Protein AF-A0A0F8QL37-F1 (afdb_monomer_lite)

Radius of gyra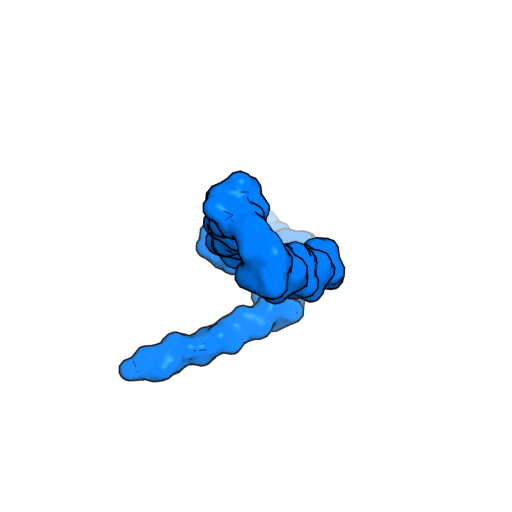tion: 19.33 Å; chains: 1; bounding box: 43×29×52 Å

pLDDT: mean 78.48, std 14.06, range [27.88, 94.0]

Sequence (86 aa):
MTKKLVEKEKLKNLVQMINQIQEQTKDEKTSIKLIDLVFYIEKELLETDREDLNEFKRSIYMKMKESQGEENKRYYELYQQLKGVK

Secondary structure (DSSP, 8-state):
-------HHHHHHHHHHHHHHHHH---HHHHHHHHHHHHHIIIIIISHHHHHHHHHHHHHHHHHHH--HHHHHHHHHHHHHHHT--

Structure (mmCIF, N/CA/C/O backbone):
data_AF-A0A0F8QL37-F1
#
_entry.id   AF-A0A0F8QL37-F1
#
loop_
_atom_site.group_PDB
_atom_site.id
_atom_site.type_symbol
_atom_site.label_atom_id
_atom_site.label_alt_id
_atom_site.label_comp_id
_atom_site.label_asym_id
_atom_site.label_entity_id
_atom_site.label_seq_id
_atom_site.pdbx_PDB_ins_code
_atom_site.Cartn_x
_atom_site.Cartn_y
_atom_site.Cartn_z
_atom_site.occupancy
_atom_site.B_iso_or_equiv
_atom_site.auth_seq_id
_atom_site.auth_comp_id
_atom_site.auth_asym_id
_atom_site.auth_atom_id
_atom_site.pdbx_PDB_model_num
ATOM 1 N N . MET A 1 1 ? -8.069 -22.381 -9.011 1.00 33.41 1 MET A N 1
ATOM 2 C CA . MET A 1 1 ? -8.756 -21.188 -8.469 1.00 33.41 1 MET A CA 1
ATOM 3 C C . MET A 1 1 ? -8.008 -19.956 -8.931 1.00 33.41 1 MET A C 1
ATOM 5 O O . MET A 1 1 ? -6.870 -19.757 -8.529 1.00 33.41 1 MET A O 1
ATOM 9 N N . THR A 1 2 ? -8.605 -19.172 -9.820 1.00 27.88 2 THR A N 1
ATOM 10 C CA . THR A 1 2 ? -8.028 -17.913 -10.295 1.00 27.88 2 THR A CA 1
ATOM 11 C C . THR A 1 2 ? -8.096 -16.909 -9.148 1.00 27.88 2 THR A C 1
ATOM 13 O O . THR A 1 2 ? -9.191 -16.518 -8.744 1.00 27.88 2 THR A O 1
ATOM 16 N N . LYS A 1 3 ? -6.946 -16.535 -8.574 1.00 42.25 3 LYS A N 1
ATOM 17 C CA . LYS A 1 3 ? -6.869 -15.431 -7.610 1.00 42.25 3 LYS A CA 1
ATOM 18 C C . LYS A 1 3 ? -7.348 -14.173 -8.343 1.00 42.25 3 LYS A C 1
ATOM 20 O O . LYS A 1 3 ? -6.661 -13.694 -9.240 1.00 42.25 3 LYS A O 1
ATOM 25 N N . LYS A 1 4 ? -8.561 -13.691 -8.046 1.00 44.78 4 LYS A N 1
ATOM 26 C CA . LYS A 1 4 ? -9.025 -12.396 -8.561 1.00 44.78 4 LYS A CA 1
ATOM 27 C C . LYS A 1 4 ? -8.097 -11.330 -7.982 1.00 44.78 4 LYS A C 1
ATOM 29 O O . LYS A 1 4 ? -7.968 -11.253 -6.764 1.00 44.78 4 LYS A O 1
ATOM 34 N N . LEU A 1 5 ? -7.462 -10.543 -8.849 1.00 53.03 5 LEU A N 1
ATOM 35 C CA . LEU A 1 5 ? -6.776 -9.314 -8.453 1.00 53.03 5 LEU A CA 1
ATOM 36 C C . LEU A 1 5 ? -7.792 -8.443 -7.707 1.00 53.03 5 LEU A C 1
ATOM 38 O O . LEU A 1 5 ? -8.804 -8.036 -8.279 1.00 53.03 5 LEU A O 1
ATOM 42 N N . VAL A 1 6 ? -7.575 -8.236 -6.410 1.00 59.44 6 VAL A N 1
ATOM 43 C CA . VAL A 1 6 ? -8.399 -7.321 -5.622 1.00 59.44 6 VAL A CA 1
ATOM 44 C C . VAL A 1 6 ? -7.915 -5.912 -5.943 1.00 59.44 6 VAL A C 1
ATOM 46 O O . VAL A 1 6 ? -6.751 -5.587 -5.743 1.00 59.44 6 VAL A O 1
ATOM 49 N N . GLU A 1 7 ? -8.796 -5.078 -6.489 1.00 70.44 7 GLU A N 1
ATOM 50 C CA . GLU A 1 7 ? -8.468 -3.685 -6.804 1.00 70.44 7 GLU A CA 1
ATOM 51 C C . GLU A 1 7 ? -8.149 -2.899 -5.523 1.00 70.44 7 GLU A C 1
ATOM 53 O O . GLU A 1 7 ? -8.898 -2.962 -4.545 1.00 70.44 7 GLU A O 1
ATOM 58 N N . LYS A 1 8 ? -7.073 -2.101 -5.543 1.00 69.44 8 LYS A N 1
ATOM 59 C CA . LYS A 1 8 ? -6.627 -1.295 -4.390 1.00 69.44 8 LYS A CA 1
ATOM 60 C C . LYS A 1 8 ? -7.712 -0.377 -3.829 1.00 69.44 8 LYS A C 1
ATOM 62 O O . LYS A 1 8 ? -7.770 -0.178 -2.619 1.00 69.44 8 LYS A O 1
ATOM 67 N N . GLU A 1 9 ? -8.585 0.165 -4.677 1.00 74.94 9 GLU A N 1
ATOM 68 C CA . GLU A 1 9 ? -9.716 0.982 -4.217 1.00 74.94 9 GLU A CA 1
ATOM 69 C C . GLU A 1 9 ? -10.686 0.193 -3.334 1.00 74.94 9 GLU A C 1
ATOM 71 O O . GLU A 1 9 ? -11.165 0.717 -2.333 1.00 74.94 9 GLU A O 1
ATOM 76 N N . LYS A 1 10 ? -10.915 -1.092 -3.628 1.00 81.62 10 LYS A N 1
ATOM 77 C CA . LYS A 1 10 ? -11.778 -1.950 -2.806 1.00 81.62 10 LYS A CA 1
ATOM 78 C C . LYS A 1 10 ? -11.173 -2.199 -1.424 1.00 81.62 10 LYS A C 1
ATOM 80 O O . LYS A 1 10 ? -11.909 -2.192 -0.443 1.00 81.62 10 LYS A O 1
ATOM 85 N N . LEU A 1 11 ? -9.849 -2.358 -1.330 1.00 83.06 11 LEU A N 1
ATOM 86 C CA . LEU A 1 11 ? -9.149 -2.484 -0.043 1.00 83.06 11 LEU A CA 1
ATOM 87 C C . LEU A 1 11 ? -9.199 -1.181 0.765 1.00 83.06 11 LEU A C 1
ATOM 89 O O . LEU A 1 11 ? -9.458 -1.221 1.963 1.00 83.06 11 LEU A O 1
ATOM 93 N N . LYS A 1 12 ? -9.034 -0.023 0.114 1.00 82.19 12 LYS A N 1
ATOM 94 C CA . LYS A 1 12 ? -9.182 1.287 0.772 1.00 82.19 12 LYS A CA 1
ATOM 95 C C . LYS A 1 12 ? -10.600 1.508 1.306 1.00 82.19 12 LYS A C 1
ATOM 97 O O . LYS A 1 12 ? -10.757 1.951 2.440 1.00 82.19 12 LYS A O 1
ATOM 102 N N . ASN A 1 13 ? -11.620 1.153 0.524 1.00 88.19 13 ASN A N 1
ATOM 103 C CA . ASN A 1 13 ? -13.016 1.225 0.961 1.00 88.19 13 ASN A CA 1
ATOM 104 C C . ASN A 1 13 ? -13.275 0.296 2.155 1.00 88.19 13 ASN A C 1
ATOM 106 O O . ASN A 1 13 ? -13.973 0.675 3.091 1.00 88.19 13 ASN A O 1
ATOM 110 N N . LEU A 1 14 ? -12.675 -0.899 2.158 1.00 88.44 14 LEU A N 1
ATOM 111 C CA . LEU A 1 14 ? -12.781 -1.835 3.276 1.00 88.44 14 LEU A CA 1
ATOM 112 C C . LEU A 1 14 ? -12.163 -1.261 4.562 1.00 88.44 14 LEU A C 1
ATOM 114 O O . LEU A 1 14 ? -12.799 -1.329 5.610 1.00 88.44 14 LEU A O 1
ATOM 118 N N . VAL A 1 15 ? -10.980 -0.641 4.481 1.00 91.12 15 VAL A N 1
ATOM 119 C CA . VAL A 1 15 ? -10.354 0.058 5.621 1.00 91.12 15 VAL A CA 1
ATOM 120 C C . VAL A 1 15 ? -11.261 1.172 6.149 1.00 91.12 15 VAL A C 1
ATOM 122 O O . VAL A 1 15 ? -11.486 1.261 7.353 1.00 91.12 15 VAL A O 1
ATOM 125 N N . GLN A 1 16 ? -11.850 1.982 5.263 1.00 92.44 16 GLN A N 1
ATOM 126 C CA . GLN A 1 16 ? -12.793 3.030 5.669 1.00 92.44 16 GLN A CA 1
ATOM 127 C C . GLN A 1 16 ? -14.013 2.464 6.408 1.00 92.44 16 GLN A C 1
ATOM 129 O O . GLN A 1 16 ? -14.394 2.998 7.448 1.00 92.44 16 GLN A O 1
ATOM 134 N N . MET A 1 17 ? -14.601 1.372 5.911 1.00 94.00 17 MET A N 1
ATOM 135 C CA . MET A 1 17 ? -15.730 0.711 6.575 1.00 94.00 17 MET A CA 1
ATOM 136 C C . MET A 1 17 ? -15.346 0.158 7.954 1.00 94.00 17 MET A C 1
ATOM 138 O O . MET A 1 17 ? -16.117 0.288 8.902 1.00 94.00 17 MET A O 1
ATOM 142 N N . ILE A 1 18 ? -14.156 -0.437 8.085 1.00 92.94 18 ILE A N 1
ATOM 143 C CA . ILE A 1 18 ? -13.654 -0.966 9.362 1.00 92.94 18 ILE A CA 1
ATOM 144 C C . ILE A 1 18 ? -13.473 0.165 10.383 1.00 92.94 18 ILE A C 1
ATOM 146 O O . ILE A 1 18 ? -13.943 0.035 11.513 1.00 92.94 18 ILE A O 1
ATOM 150 N N . ASN A 1 19 ? -12.878 1.291 9.977 1.00 91.25 19 ASN A N 1
ATOM 151 C CA . ASN A 1 19 ? -12.694 2.458 10.846 1.00 91.25 19 ASN A CA 1
ATOM 152 C C . ASN A 1 19 ? -14.036 3.030 11.333 1.00 91.25 19 ASN A C 1
ATOM 154 O O . ASN A 1 19 ? -14.189 3.317 12.516 1.00 91.25 19 ASN A O 1
ATOM 158 N N . GLN A 1 20 ? -15.047 3.107 10.461 1.00 93.62 20 GLN A N 1
ATOM 159 C CA . GLN A 1 20 ? -16.394 3.545 10.858 1.00 93.62 20 GLN A CA 1
ATOM 160 C C . GLN A 1 20 ? -17.026 2.625 11.916 1.00 93.62 20 GLN A C 1
ATOM 162 O O . GLN A 1 20 ? -17.677 3.099 12.845 1.00 93.62 20 GLN A O 1
ATOM 167 N N . ILE A 1 21 ? -16.835 1.306 11.799 1.00 92.88 21 ILE A N 1
ATOM 168 C CA . ILE A 1 21 ? -17.331 0.333 12.788 1.00 92.88 2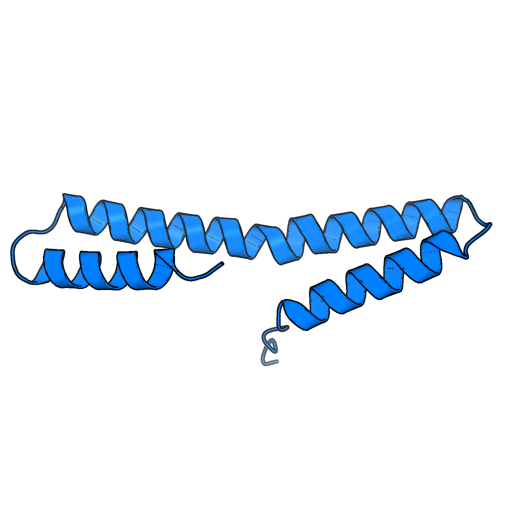1 ILE A CA 1
ATOM 169 C C . ILE A 1 21 ? -16.562 0.459 14.109 1.00 92.88 21 ILE A C 1
ATOM 171 O O . ILE A 1 21 ? -17.149 0.331 15.187 1.00 92.88 21 ILE A O 1
ATOM 175 N N . GLN A 1 22 ? -15.256 0.718 14.035 1.00 91.12 22 GLN A N 1
ATOM 176 C CA . GLN A 1 22 ? -14.410 0.925 15.203 1.00 91.12 22 GLN A CA 1
ATOM 177 C C . GLN A 1 22 ? -14.856 2.159 16.001 1.00 91.12 22 GLN A C 1
ATOM 179 O O . GLN A 1 22 ? -15.018 2.062 17.215 1.00 91.12 22 GLN A O 1
ATOM 184 N N . GLU A 1 23 ? -15.130 3.283 15.333 1.00 90.69 23 GLU A N 1
ATOM 185 C CA . GLU A 1 23 ? -15.608 4.524 15.967 1.00 90.69 23 GLU A CA 1
ATOM 186 C C . GLU A 1 23 ? -16.947 4.348 16.702 1.00 90.69 23 GLU A C 1
ATOM 188 O O . GLU A 1 23 ? -17.220 5.021 17.696 1.00 90.69 23 GLU A O 1
ATOM 193 N N . GLN A 1 24 ? -17.789 3.426 16.231 1.00 92.75 24 GLN A N 1
ATOM 194 C CA . GLN A 1 24 ? -19.099 3.130 16.820 1.00 92.75 24 GLN A CA 1
ATOM 195 C C . GLN A 1 24 ? -19.040 2.046 17.908 1.00 92.75 24 GLN A C 1
ATOM 197 O O . GLN A 1 24 ? -20.005 1.847 18.654 1.00 92.75 24 GLN A O 1
ATOM 202 N N . THR A 1 25 ? -17.918 1.337 18.010 1.00 91.12 25 THR A N 1
ATOM 203 C CA . THR A 1 25 ? -17.724 0.231 18.945 1.00 91.12 25 THR A CA 1
ATOM 204 C C . THR A 1 25 ? -17.355 0.750 20.330 1.00 91.12 25 THR A C 1
ATOM 206 O O . THR A 1 25 ? -16.365 1.448 20.515 1.00 91.12 25 THR A O 1
ATOM 209 N N . LYS A 1 26 ? -18.130 0.342 21.340 1.00 88.88 26 LYS A N 1
ATOM 210 C CA . LYS A 1 26 ? -17.824 0.601 22.760 1.00 88.88 26 LYS A CA 1
ATOM 211 C C . LYS A 1 26 ? -17.026 -0.527 23.424 1.00 88.88 26 LYS A C 1
ATOM 213 O O . LYS A 1 26 ? -16.559 -0.356 24.543 1.00 88.88 26 LYS A O 1
ATOM 218 N N . ASP A 1 27 ? -16.905 -1.678 22.759 1.00 94.00 27 ASP A N 1
ATOM 219 C CA . ASP A 1 27 ? -16.135 -2.824 23.245 1.00 94.00 27 ASP A CA 1
ATOM 220 C C . ASP A 1 27 ? -14.656 -2.686 22.866 1.00 94.00 27 ASP A C 1
ATOM 222 O O . ASP A 1 27 ? -14.275 -2.812 21.701 1.00 94.00 27 ASP A O 1
ATOM 226 N N . GLU A 1 28 ? -13.814 -2.461 23.868 1.00 87.62 28 GLU A N 1
ATOM 227 C CA . GLU A 1 28 ? -12.374 -2.254 23.702 1.00 87.62 28 GLU A CA 1
ATOM 228 C C . GLU A 1 28 ? -11.693 -3.440 23.007 1.00 87.62 28 GLU A C 1
ATOM 230 O O . GLU A 1 28 ? -10.856 -3.260 22.122 1.00 87.62 28 GLU A O 1
ATOM 235 N N . LYS A 1 29 ? -12.117 -4.670 23.322 1.00 91.94 29 LYS A N 1
ATOM 236 C CA . LYS A 1 29 ? -11.558 -5.883 22.715 1.00 91.94 29 LYS A CA 1
ATOM 237 C C . LYS A 1 29 ? -11.860 -5.969 21.219 1.00 91.94 29 LYS A C 1
ATOM 239 O O . LYS A 1 29 ? -11.002 -6.390 20.441 1.00 91.94 29 LYS A O 1
ATOM 244 N N . THR A 1 30 ? -13.070 -5.598 20.811 1.00 88.56 30 THR A N 1
ATOM 245 C CA . THR A 1 30 ? -13.453 -5.516 19.398 1.00 88.56 30 THR A CA 1
ATOM 246 C C . THR A 1 30 ? -12.719 -4.374 18.701 1.00 88.56 30 THR A C 1
ATOM 248 O O . THR A 1 30 ? -12.214 -4.583 17.603 1.00 88.56 30 THR A O 1
ATOM 251 N N . SER A 1 31 ? -12.566 -3.215 19.349 1.00 84.00 31 SER A N 1
ATOM 252 C CA . SER A 1 31 ? -11.807 -2.081 18.802 1.00 84.00 31 SER A CA 1
ATOM 253 C C . SER A 1 31 ? -10.354 -2.455 18.485 1.00 84.00 31 SER A C 1
ATOM 255 O O . SER A 1 31 ? -9.897 -2.229 17.367 1.00 84.00 31 SER A O 1
ATOM 257 N N . ILE A 1 32 ? -9.659 -3.133 19.408 1.00 85.19 32 ILE A N 1
ATOM 258 C CA . ILE A 1 32 ? -8.281 -3.614 19.194 1.00 85.19 32 ILE A CA 1
ATOM 259 C C . ILE A 1 32 ? -8.200 -4.555 17.985 1.00 85.19 32 ILE A C 1
ATOM 261 O O . ILE A 1 32 ? -7.353 -4.379 17.116 1.00 85.19 32 ILE A O 1
ATOM 265 N N . LYS A 1 33 ? -9.128 -5.512 17.868 1.00 89.44 33 LYS A N 1
ATOM 266 C CA . LYS A 1 33 ? -9.152 -6.435 16.722 1.00 89.44 33 LYS A CA 1
ATOM 267 C C . LYS A 1 33 ? -9.388 -5.734 15.383 1.00 89.44 33 LYS A C 1
ATOM 269 O O . LYS A 1 33 ? -8.896 -6.205 14.361 1.00 89.44 33 LYS A O 1
ATOM 274 N N . LEU A 1 34 ? -10.163 -4.649 15.368 1.00 87.00 34 LEU A N 1
ATOM 275 C CA . LEU A 1 34 ? -10.387 -3.850 14.161 1.00 87.00 34 LEU A CA 1
ATOM 276 C C . LEU A 1 34 ? -9.119 -3.074 13.774 1.00 87.00 34 LEU A C 1
ATOM 278 O O . LEU A 1 34 ? -8.791 -3.037 12.591 1.00 87.00 34 LEU A O 1
ATOM 282 N N . ILE A 1 35 ? -8.367 -2.551 14.751 1.00 84.75 35 ILE A N 1
ATOM 283 C CA . ILE A 1 35 ? -7.050 -1.928 14.523 1.00 84.75 35 ILE A CA 1
ATOM 284 C C . ILE A 1 35 ? -6.075 -2.937 13.906 1.00 84.75 35 ILE A C 1
ATOM 286 O O . ILE A 1 35 ? -5.460 -2.641 12.882 1.00 84.75 35 ILE A O 1
ATOM 290 N N . ASP A 1 36 ? -5.973 -4.139 14.479 1.00 86.88 36 ASP A N 1
ATOM 291 C CA . ASP A 1 36 ? -5.087 -5.193 13.967 1.00 86.88 36 ASP A CA 1
ATOM 292 C C . ASP A 1 36 ? -5.441 -5.582 12.521 1.00 86.88 36 ASP A C 1
ATOM 294 O O . ASP A 1 36 ? -4.564 -5.831 11.691 1.00 86.88 36 ASP A O 1
ATOM 298 N N . LEU A 1 37 ? -6.738 -5.601 12.194 1.00 87.75 37 LEU A N 1
ATOM 299 C CA . LEU A 1 37 ? -7.220 -5.903 10.849 1.00 87.75 37 LEU A CA 1
ATOM 300 C C . LEU A 1 37 ? -6.863 -4.800 9.841 1.00 87.75 37 LEU A C 1
ATOM 302 O O . LEU A 1 37 ? -6.451 -5.115 8.724 1.00 87.75 37 LEU A O 1
ATOM 306 N N . VAL A 1 38 ? -6.993 -3.525 10.221 1.00 88.94 38 VAL A N 1
ATOM 307 C CA . VAL A 1 38 ? -6.549 -2.401 9.379 1.00 88.94 38 VAL A CA 1
ATOM 308 C C . VAL A 1 38 ? -5.047 -2.473 9.153 1.00 88.94 38 VAL A C 1
ATOM 310 O O . VAL A 1 38 ? -4.611 -2.402 8.006 1.00 88.94 38 VAL A O 1
ATOM 313 N N . PHE A 1 39 ? -4.271 -2.702 10.215 1.00 85.31 39 PHE A N 1
ATOM 314 C CA . PHE A 1 39 ? -2.822 -2.846 10.117 1.00 85.31 39 PHE A CA 1
ATOM 315 C C . PHE A 1 39 ? -2.433 -3.949 9.131 1.00 85.31 39 PHE A C 1
ATOM 317 O O . PHE A 1 39 ? -1.616 -3.715 8.245 1.00 85.31 39 PHE A O 1
ATOM 324 N N . TYR A 1 40 ? -3.058 -5.125 9.222 1.00 84.12 40 TYR A N 1
ATOM 325 C CA . TYR A 1 40 ? -2.808 -6.221 8.288 1.00 84.12 40 TYR A CA 1
ATOM 326 C C . TYR A 1 40 ? -3.127 -5.834 6.835 1.00 84.12 40 TYR A C 1
ATOM 328 O O . TYR A 1 40 ? -2.328 -6.086 5.939 1.00 84.12 40 TYR A O 1
ATOM 336 N N . ILE A 1 41 ? -4.267 -5.184 6.578 1.00 83.19 41 ILE A N 1
ATOM 337 C CA . ILE A 1 41 ? -4.635 -4.766 5.216 1.00 83.19 41 ILE A CA 1
ATOM 338 C C . ILE A 1 41 ? -3.645 -3.725 4.672 1.00 83.19 41 ILE A C 1
ATOM 340 O O . ILE A 1 41 ? -3.239 -3.796 3.512 1.00 83.19 41 ILE A O 1
ATOM 344 N N . GLU A 1 42 ? -3.237 -2.759 5.491 1.00 79.69 42 GLU A N 1
ATOM 345 C CA . GLU A 1 42 ? -2.323 -1.700 5.065 1.00 79.69 42 GLU A CA 1
ATOM 346 C C . GLU A 1 42 ? -0.888 -2.203 4.867 1.00 79.69 42 GLU A C 1
ATOM 348 O O . GLU A 1 42 ? -0.257 -1.862 3.865 1.00 79.69 42 GLU A O 1
ATOM 353 N N . LYS A 1 43 ? -0.385 -3.044 5.774 1.00 76.00 43 LYS A N 1
ATOM 354 C CA . LYS A 1 43 ? 0.998 -3.536 5.759 1.00 76.00 43 LYS A CA 1
ATOM 355 C C . LYS A 1 43 ? 1.205 -4.763 4.888 1.00 76.00 43 LYS A C 1
ATOM 357 O O . LYS A 1 43 ? 2.113 -4.791 4.067 1.00 76.00 43 LYS A O 1
ATOM 362 N N . GLU A 1 44 ? 0.339 -5.754 5.010 1.00 76.88 44 GLU A N 1
ATOM 363 C CA . GLU A 1 44 ? 0.557 -7.053 4.369 1.00 76.88 44 GLU A CA 1
ATOM 364 C C . GLU A 1 44 ? -0.113 -7.159 2.994 1.00 76.88 44 GLU A C 1
ATOM 366 O O . GLU A 1 44 ? 0.179 -8.085 2.244 1.00 76.88 44 GLU A O 1
ATOM 371 N N . LEU A 1 45 ? -1.038 -6.251 2.648 1.00 75.62 45 LEU A N 1
ATOM 372 C CA . LEU A 1 45 ? -1.739 -6.288 1.355 1.00 75.62 45 LEU A CA 1
ATOM 373 C C . LEU A 1 45 ? -1.500 -5.040 0.498 1.00 75.62 45 LEU A C 1
ATOM 375 O O . LEU A 1 45 ? -1.385 -5.158 -0.719 1.00 75.62 45 LEU A O 1
ATOM 379 N N . LEU A 1 46 ? -1.432 -3.843 1.092 1.00 71.19 46 LEU A N 1
ATOM 380 C CA . LEU A 1 46 ? -1.211 -2.601 0.338 1.00 71.19 46 LEU A CA 1
ATOM 381 C C . LEU A 1 46 ? 0.272 -2.205 0.220 1.00 71.19 46 LEU A C 1
ATOM 383 O O . LEU A 1 46 ? 0.645 -1.607 -0.796 1.00 71.19 46 LEU A O 1
ATOM 387 N N . GLU A 1 47 ? 1.114 -2.513 1.214 1.00 66.62 47 GLU A N 1
ATOM 388 C CA . GLU A 1 47 ? 2.560 -2.233 1.165 1.00 66.62 47 GLU A CA 1
ATOM 389 C C . GLU A 1 47 ? 3.369 -3.285 0.391 1.00 66.62 47 GLU A C 1
ATOM 391 O O . GLU A 1 47 ? 4.302 -2.893 -0.310 1.00 66.62 47 GLU A O 1
ATOM 396 N N . THR A 1 48 ? 2.979 -4.564 0.387 1.00 59.66 48 THR A N 1
ATOM 397 C CA . THR A 1 48 ? 3.646 -5.618 -0.412 1.00 59.66 48 THR A CA 1
ATOM 398 C C . THR A 1 48 ? 3.689 -5.269 -1.905 1.00 59.66 48 THR A C 1
ATOM 400 O O . THR A 1 48 ? 4.732 -5.367 -2.545 1.00 59.66 48 THR A O 1
ATOM 403 N N . ASP A 1 49 ? 2.615 -4.681 -2.443 1.00 60.22 49 ASP A N 1
ATOM 404 C CA . ASP A 1 49 ? 2.585 -4.183 -3.826 1.00 60.22 49 ASP A CA 1
ATOM 405 C C . ASP A 1 49 ? 3.560 -3.015 -4.083 1.00 60.22 49 ASP A C 1
ATOM 407 O O . ASP A 1 49 ? 3.958 -2.762 -5.224 1.00 60.22 49 ASP A O 1
ATOM 411 N N . ARG A 1 50 ? 3.900 -2.226 -3.053 1.00 62.38 50 ARG A N 1
ATOM 412 C CA . ARG A 1 50 ? 4.878 -1.133 -3.174 1.00 62.38 50 ARG A CA 1
ATOM 413 C C . ARG A 1 50 ? 6.299 -1.665 -3.153 1.00 62.38 50 ARG A C 1
ATOM 415 O O . ARG A 1 50 ? 7.128 -1.118 -3.879 1.00 62.38 50 ARG A O 1
ATOM 422 N N . GLU A 1 51 ? 6.583 -2.676 -2.341 1.00 64.94 51 GLU A N 1
ATOM 423 C CA . GLU A 1 51 ? 7.888 -3.334 -2.326 1.00 64.94 51 GLU A CA 1
ATOM 424 C C . GLU A 1 51 ? 8.148 -4.058 -3.645 1.00 64.94 51 GLU A C 1
ATOM 426 O O . GLU A 1 51 ? 9.163 -3.762 -4.273 1.00 64.94 51 GLU A O 1
ATOM 431 N N . ASP A 1 52 ? 7.184 -4.826 -4.157 1.00 69.25 52 ASP A N 1
ATOM 432 C CA . ASP A 1 52 ? 7.285 -5.507 -5.455 1.00 69.25 52 ASP A CA 1
ATOM 433 C C . ASP A 1 52 ? 7.459 -4.513 -6.618 1.00 69.25 52 ASP A C 1
ATOM 435 O O . ASP A 1 52 ? 8.312 -4.684 -7.494 1.00 69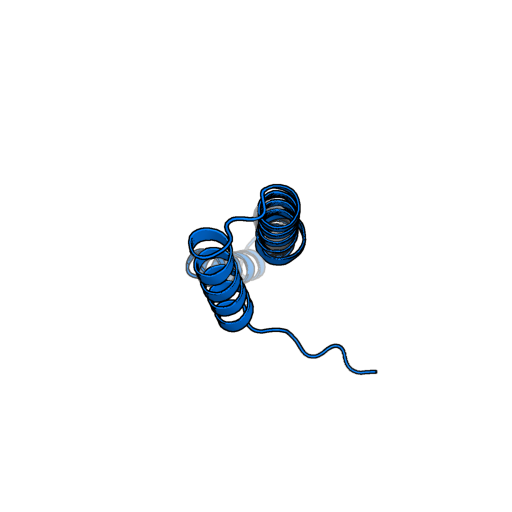.25 52 ASP A O 1
ATOM 439 N N . LEU A 1 53 ? 6.702 -3.407 -6.624 1.00 69.62 53 LEU A N 1
ATOM 440 C CA . LEU A 1 53 ? 6.856 -2.353 -7.634 1.00 69.62 53 LEU A CA 1
ATOM 441 C C . LEU A 1 53 ? 8.213 -1.647 -7.520 1.00 69.62 53 LEU A C 1
ATOM 443 O O . LEU A 1 53 ? 8.810 -1.277 -8.534 1.00 69.62 53 LEU A O 1
ATOM 447 N N . ASN A 1 54 ? 8.702 -1.423 -6.301 1.00 71.88 54 ASN A N 1
ATOM 448 C CA . ASN A 1 54 ? 10.007 -0.816 -6.068 1.00 71.88 54 ASN A CA 1
ATOM 449 C C . ASN A 1 54 ? 11.145 -1.763 -6.451 1.00 71.88 54 ASN A C 1
ATOM 451 O O . ASN A 1 54 ? 12.143 -1.305 -7.006 1.00 71.88 54 ASN A O 1
ATOM 455 N N . GLU A 1 55 ? 11.001 -3.060 -6.207 1.00 77.25 55 GLU A N 1
ATOM 456 C CA . GLU A 1 55 ? 11.948 -4.085 -6.629 1.00 77.25 55 GLU A CA 1
ATOM 457 C C . GLU A 1 55 ? 11.973 -4.202 -8.157 1.00 77.25 55 GLU A C 1
ATOM 459 O O . GLU A 1 55 ? 13.045 -4.179 -8.766 1.00 77.25 55 GLU A O 1
ATOM 464 N N . PHE A 1 56 ? 10.808 -4.162 -8.807 1.00 78.50 56 PHE A N 1
ATOM 465 C CA . PHE A 1 56 ? 10.707 -4.119 -10.264 1.00 78.50 56 PHE A CA 1
ATOM 466 C C . PHE A 1 56 ? 11.336 -2.846 -10.857 1.00 78.50 56 PHE A C 1
ATOM 468 O O . PHE A 1 56 ? 12.116 -2.916 -11.811 1.00 78.50 56 PHE A O 1
ATOM 475 N N . LYS A 1 57 ? 11.096 -1.675 -10.246 1.00 77.19 57 LYS A N 1
ATOM 476 C CA . LYS A 1 57 ? 11.764 -0.408 -10.606 1.00 77.19 57 LYS A CA 1
ATOM 477 C C . LYS A 1 57 ? 13.284 -0.497 -10.446 1.00 77.19 57 LYS A C 1
ATOM 479 O O . LYS A 1 57 ? 14.007 -0.023 -11.322 1.00 77.19 57 LYS A O 1
ATOM 484 N N . ARG A 1 58 ? 13.778 -1.110 -9.363 1.00 82.81 58 ARG A N 1
ATOM 485 C CA . ARG A 1 58 ? 15.217 -1.344 -9.139 1.00 82.81 58 ARG A CA 1
ATOM 486 C C . ARG A 1 58 ? 15.800 -2.282 -10.192 1.00 82.81 58 ARG A C 1
ATOM 488 O O . ARG A 1 58 ? 16.868 -1.986 -10.716 1.00 82.81 58 ARG A O 1
ATOM 495 N N . SER A 1 59 ? 15.093 -3.355 -10.546 1.00 82.81 59 SER A N 1
ATOM 496 C CA . SER A 1 59 ? 15.511 -4.297 -11.589 1.00 82.81 59 SER A CA 1
ATOM 497 C C . SER A 1 59 ? 15.674 -3.604 -12.946 1.00 82.81 59 SER A C 1
ATOM 499 O O . SER A 1 59 ? 16.717 -3.731 -13.587 1.00 82.81 59 SER A O 1
ATOM 501 N N . ILE A 1 60 ? 14.697 -2.784 -13.349 1.00 82.50 60 ILE A N 1
ATOM 502 C CA . ILE A 1 60 ? 14.771 -2.003 -14.594 1.00 82.50 60 ILE A CA 1
ATOM 503 C C . ILE A 1 60 ? 15.932 -1.005 -14.542 1.00 82.50 60 ILE A C 1
ATOM 505 O O . ILE A 1 60 ? 16.704 -0.912 -15.492 1.00 82.50 60 ILE A O 1
ATOM 509 N N . TYR A 1 61 ? 16.1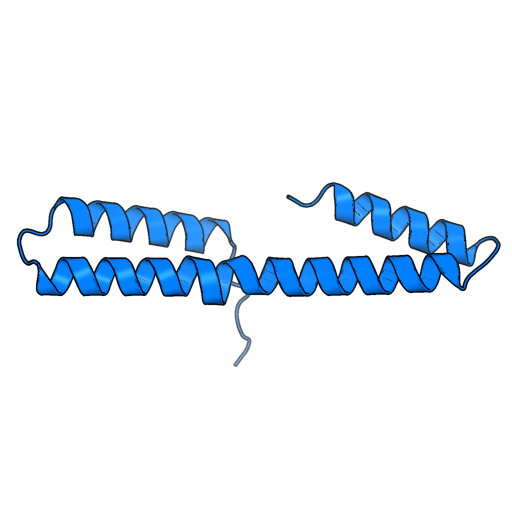03 -0.302 -13.421 1.00 82.56 61 TYR A N 1
ATOM 510 C CA . TYR A 1 61 ? 17.196 0.654 -13.246 1.00 82.56 61 TYR A CA 1
ATOM 511 C C . TYR A 1 61 ? 18.588 0.003 -13.338 1.00 82.56 61 TYR A C 1
ATOM 513 O O . TYR A 1 61 ? 19.500 0.583 -13.927 1.00 82.56 61 TYR A O 1
ATOM 521 N N . MET A 1 62 ? 18.759 -1.209 -12.805 1.00 87.75 62 MET A N 1
ATOM 522 C CA . MET A 1 62 ? 20.008 -1.967 -12.950 1.00 87.75 62 MET A CA 1
ATOM 523 C C . MET A 1 62 ? 20.265 -2.338 -14.416 1.00 87.75 62 MET A C 1
ATOM 525 O O . MET A 1 62 ? 21.344 -2.054 -14.931 1.00 87.75 62 MET A O 1
ATOM 529 N N . LYS A 1 63 ? 19.247 -2.831 -15.134 1.00 83.25 63 LYS A N 1
ATOM 530 C CA . LYS A 1 63 ? 19.361 -3.126 -16.574 1.00 83.25 63 LYS A CA 1
ATOM 531 C C . LYS A 1 63 ? 19.675 -1.889 -17.422 1.00 83.25 63 LYS A C 1
ATOM 533 O O . LYS A 1 63 ? 20.402 -1.995 -18.404 1.00 83.25 63 LYS A O 1
ATOM 538 N N . MET A 1 64 ? 19.198 -0.702 -17.039 1.00 85.56 64 MET A N 1
ATOM 539 C CA . MET A 1 64 ? 19.582 0.564 -17.689 1.00 85.56 64 MET A CA 1
ATOM 540 C C . MET A 1 64 ? 21.066 0.900 -17.510 1.00 85.56 64 MET A C 1
ATOM 542 O O . MET A 1 64 ? 21.677 1.452 -18.420 1.00 85.56 64 MET A O 1
ATOM 546 N N . LYS A 1 65 ? 21.648 0.598 -16.341 1.00 87.12 65 LYS A N 1
ATOM 547 C CA . LYS A 1 65 ? 23.078 0.835 -16.083 1.00 87.12 65 LYS A CA 1
ATOM 548 C C . LYS A 1 65 ? 23.980 -0.093 -16.893 1.00 87.12 65 LYS A C 1
ATOM 550 O O . LYS A 1 65 ? 25.094 0.296 -17.227 1.00 87.12 65 LYS A O 1
ATOM 555 N N . GLU A 1 66 ? 23.502 -1.297 -17.178 1.00 88.88 66 GLU A N 1
ATOM 556 C CA . GLU A 1 66 ? 24.262 -2.354 -17.854 1.00 88.88 66 GLU A CA 1
ATOM 557 C C . GLU A 1 66 ? 24.075 -2.355 -19.381 1.00 88.88 66 GLU A C 1
ATOM 559 O O . GLU A 1 66 ? 24.857 -2.981 -20.092 1.00 88.88 66 GLU A O 1
ATOM 564 N N . SER A 1 67 ? 23.076 -1.637 -19.903 1.00 85.44 67 SER A N 1
ATOM 565 C CA . SER A 1 67 ? 22.743 -1.594 -21.334 1.00 85.44 67 SER A CA 1
ATOM 566 C C . SER A 1 67 ? 23.174 -0.292 -22.020 1.00 85.44 67 SER A C 1
ATOM 568 O O . SER A 1 67 ? 23.314 0.772 -21.408 1.00 85.44 67 SER A O 1
ATOM 570 N N . GLN A 1 68 ? 23.354 -0.354 -23.341 1.00 85.75 68 GLN A N 1
ATOM 571 C CA . GLN A 1 68 ? 23.686 0.797 -24.186 1.00 85.75 68 GLN A CA 1
ATOM 572 C C . GLN A 1 68 ? 22.785 0.853 -25.428 1.00 85.75 68 GLN A C 1
ATOM 574 O O . GLN A 1 68 ? 22.114 -0.114 -25.782 1.00 85.75 68 GLN A O 1
ATOM 579 N N . GLY A 1 69 ? 22.749 2.007 -26.099 1.00 85.81 69 GLY A N 1
ATOM 580 C CA . GLY A 1 69 ? 22.022 2.169 -27.361 1.00 85.81 69 GLY A CA 1
ATOM 581 C C . GLY A 1 69 ? 20.496 2.074 -27.226 1.00 85.81 69 GLY A C 1
ATOM 582 O O . GLY A 1 69 ? 19.902 2.647 -26.311 1.00 85.81 69 GLY A O 1
ATOM 583 N N . GLU A 1 70 ? 19.846 1.400 -28.177 1.00 83.88 70 GLU A N 1
ATOM 584 C CA . GLU A 1 70 ? 18.380 1.263 -28.235 1.00 83.88 70 GLU A CA 1
ATOM 585 C C . GLU A 1 70 ? 17.785 0.502 -27.048 1.00 83.88 70 GLU A C 1
ATOM 587 O O . GLU A 1 70 ? 16.679 0.812 -26.605 1.00 83.88 70 GLU A O 1
ATOM 592 N N . GLU A 1 71 ? 18.519 -0.463 -26.502 1.00 77.81 71 GLU A N 1
ATOM 593 C CA . GLU A 1 71 ? 18.060 -1.263 -25.370 1.00 77.81 71 GLU A CA 1
ATOM 594 C C . GLU A 1 71 ? 17.918 -0.412 -24.099 1.00 77.81 71 GLU A C 1
ATOM 596 O O . GLU A 1 71 ? 16.895 -0.470 -23.415 1.00 77.81 71 GLU A O 1
ATOM 601 N N . ASN A 1 72 ? 18.881 0.479 -23.847 1.00 86.69 72 ASN A N 1
ATOM 602 C CA . ASN A 1 72 ? 18.808 1.424 -22.733 1.00 86.69 72 ASN A CA 1
ATOM 603 C C . ASN A 1 72 ? 17.630 2.402 -22.895 1.00 86.69 72 ASN A C 1
ATOM 605 O O . ASN A 1 72 ? 16.885 2.639 -21.946 1.00 86.69 72 ASN A O 1
ATOM 609 N N . LYS A 1 73 ? 17.384 2.908 -24.115 1.00 86.19 73 LYS A N 1
ATOM 610 C CA . LYS A 1 73 ? 16.223 3.777 -24.395 1.00 86.19 73 LYS A CA 1
ATOM 611 C C . LYS A 1 73 ? 14.898 3.095 -24.042 1.00 86.19 73 LYS A C 1
ATOM 613 O O . LYS A 1 73 ? 14.056 3.715 -23.398 1.00 86.19 73 LYS A O 1
ATOM 618 N 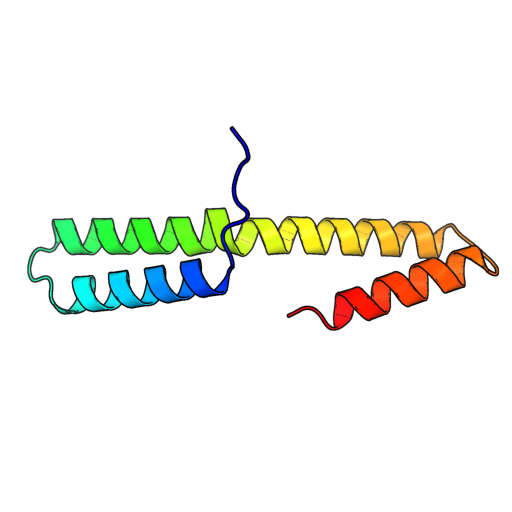N . ARG A 1 74 ? 14.743 1.810 -24.377 1.00 84.94 74 ARG A N 1
ATOM 619 C CA . ARG A 1 74 ? 13.551 1.022 -24.016 1.00 84.94 74 ARG A CA 1
ATOM 620 C C . ARG A 1 74 ? 13.383 0.872 -22.507 1.00 84.94 74 ARG A C 1
ATOM 622 O O . ARG A 1 74 ? 12.280 1.052 -21.993 1.00 84.94 74 ARG A O 1
ATOM 629 N N . TYR A 1 75 ? 14.458 0.570 -21.778 1.00 84.00 75 TYR A N 1
ATOM 630 C CA . TYR A 1 75 ? 14.385 0.483 -20.318 1.00 84.00 75 TYR A CA 1
ATOM 631 C C . TYR A 1 75 ? 14.099 1.838 -19.661 1.00 84.00 75 TYR A C 1
ATOM 633 O O . TYR A 1 75 ? 13.344 1.899 -18.690 1.00 84.00 75 TYR A O 1
ATOM 641 N N . TYR A 1 76 ? 14.633 2.926 -20.217 1.00 85.38 76 TYR A N 1
ATOM 642 C CA . TYR A 1 76 ? 14.329 4.283 -19.775 1.00 85.38 76 TYR A CA 1
ATOM 643 C C . TYR A 1 76 ? 12.839 4.618 -19.938 1.00 85.38 76 TYR A C 1
ATOM 645 O O . TYR A 1 76 ? 12.219 5.115 -18.998 1.00 85.38 76 TYR A O 1
ATOM 653 N N . GLU A 1 77 ? 12.241 4.305 -21.090 1.00 86.12 77 GLU A N 1
ATOM 654 C CA . GLU A 1 77 ? 10.806 4.506 -21.338 1.00 86.12 77 GLU A CA 1
ATOM 655 C C . GLU A 1 77 ? 9.936 3.707 -20.357 1.00 86.12 77 GLU A C 1
ATOM 657 O O . GLU A 1 77 ? 9.036 4.271 -19.728 1.00 86.12 77 GLU A O 1
ATOM 662 N N . LEU A 1 78 ? 10.258 2.426 -20.151 1.00 81.56 78 LEU A N 1
ATOM 663 C CA . LEU A 1 78 ? 9.603 1.565 -19.159 1.00 81.56 78 LEU A CA 1
ATOM 664 C C . LEU A 1 78 ? 9.690 2.152 -17.743 1.00 81.56 78 LEU A C 1
ATOM 666 O O . LEU A 1 78 ? 8.695 2.206 -17.020 1.00 81.56 78 LEU A O 1
ATOM 670 N N . TYR A 1 79 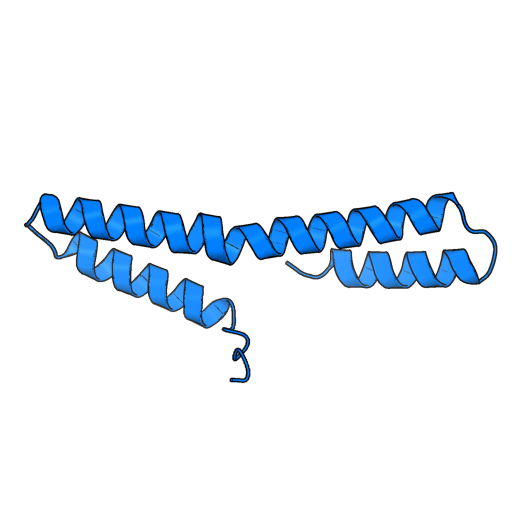? 10.864 2.642 -17.345 1.00 81.31 79 TYR A N 1
ATOM 671 C CA . TYR A 1 79 ? 11.059 3.250 -16.031 1.00 81.31 79 TYR A CA 1
ATOM 672 C C . TYR A 1 79 ? 10.222 4.528 -15.844 1.00 81.31 79 TYR A C 1
ATOM 674 O O . TYR A 1 79 ? 9.630 4.731 -14.780 1.00 81.31 79 TYR A O 1
ATOM 682 N N . GLN A 1 80 ? 10.121 5.380 -16.872 1.00 79.50 80 GLN A N 1
ATOM 683 C CA . GLN A 1 80 ? 9.307 6.602 -16.814 1.00 79.50 80 GLN A CA 1
ATOM 684 C C . GLN A 1 80 ? 7.809 6.301 -16.696 1.00 79.50 80 GLN A C 1
ATOM 686 O O . GLN A 1 80 ? 7.122 6.950 -15.905 1.00 79.50 80 GLN A O 1
ATOM 691 N N . GLN A 1 81 ? 7.312 5.284 -17.405 1.00 78.25 81 GLN A N 1
ATOM 692 C CA . GLN A 1 81 ? 5.919 4.839 -17.286 1.00 78.25 81 GLN A CA 1
ATOM 693 C C . GLN A 1 81 ? 5.593 4.392 -15.853 1.00 78.25 81 GLN A C 1
ATOM 695 O O . GLN A 1 81 ? 4.546 4.740 -15.312 1.00 78.25 81 GLN A O 1
ATOM 700 N N . LEU A 1 82 ? 6.529 3.708 -15.189 1.00 68.81 82 LEU A N 1
ATOM 701 C CA . LEU A 1 82 ? 6.371 3.251 -13.804 1.00 68.81 82 LEU A CA 1
ATOM 702 C C . LEU A 1 82 ? 6.508 4.375 -12.763 1.00 68.81 82 LEU A C 1
ATOM 704 O O . LEU A 1 82 ? 5.985 4.252 -11.651 1.00 68.81 82 LEU A O 1
ATOM 708 N N . LYS A 1 83 ? 7.204 5.475 -13.081 1.00 63.06 83 LYS A N 1
ATOM 709 C CA . LYS A 1 83 ? 7.353 6.643 -12.191 1.00 63.06 83 LYS A CA 1
ATOM 710 C C . LYS A 1 83 ? 6.029 7.399 -11.993 1.00 63.06 83 LYS A C 1
ATOM 712 O O . LYS A 1 83 ? 5.844 8.014 -10.945 1.00 63.06 83 LYS A O 1
ATOM 717 N N . GLY A 1 84 ? 5.117 7.328 -12.966 1.00 54.78 84 GLY A N 1
ATOM 718 C CA . GLY A 1 84 ? 3.784 7.942 -12.906 1.00 54.78 84 GLY A CA 1
ATOM 719 C C . GLY A 1 84 ? 2.725 7.125 -12.156 1.00 54.78 84 GLY A C 1
ATOM 720 O O . GLY A 1 84 ? 1.673 7.666 -11.824 1.00 54.78 84 GLY A O 1
ATOM 721 N N . VAL A 1 85 ? 2.993 5.850 -11.861 1.00 53.66 85 VAL A N 1
ATOM 722 C CA . VAL A 1 85 ? 2.069 4.969 -11.132 1.00 53.66 85 VAL A CA 1
ATOM 723 C C . VAL A 1 85 ? 2.186 5.262 -9.628 1.00 53.66 85 VAL A C 1
ATOM 725 O O . VAL A 1 85 ? 3.194 4.908 -9.008 1.00 53.66 85 VAL A O 1
ATOM 728 N N . LYS A 1 86 ? 1.186 5.963 -9.071 1.00 45.25 86 LYS A N 1
ATOM 729 C CA . LYS A 1 86 ? 1.039 6.292 -7.638 1.00 45.25 86 LYS A CA 1
ATOM 730 C C . LYS A 1 86 ? 0.063 5.361 -6.928 1.00 45.25 86 LYS A C 1
ATOM 732 O O . LYS A 1 86 ? -0.987 5.049 -7.526 1.00 45.25 86 LYS A O 1
#

Organism: Methanosarcina mazei (NCBI:txid2209)

Foldseek 3Di:
DPPPDDDPVNLVVVLVVLVVVLVVDPDPVSNVVSVVVSCCSVVVPVVVVVVVLVVVLVVLVVQLVVDDDPSNVVSVVVNVVSVPPD